Protein AF-A0A3D9CR34-F1 (afdb_monomer)

Radius of gyration: 16.44 Å; Cα contacts (8 Å, |Δi|>4): 153; chains: 1; bounding box: 30×44×50 Å

Sequence (119 aa):
MKIIYVFFFLFSNLNFAQLDTLNYLKQHFELKKQKYVGKPFKKILNHIKIYPQSFYSNYTDCYSDTQFWFTPKTLGSKTKMIITWENAYGLERNIDEAKGLFDKVTKEQYEDNIIKDNP

Organism: NCBI:txid358687

pLDDT: mean 77.32, std 15.0, range [43.66, 94.75]

Nearest PDB structures (foldseek):
  6giq-assembly1_b  TM=2.653E-01  e=3.459E+00  Saccharomyces cerevisiae
  8t8q-assembly2_B  TM=3.731E-01  e=8.786E+00  Homo sapiens
  6wu8-assembly1_A  TM=2.996E-01  e=6.052E+00  Homo sapiens

Secondary structure (DSSP, 8-state):
---HHHHHHHHHHHHHHHHHHHHHHHHHTGGGGGGTTTSBTHHHHTT-SS--SEEEEEE-SS-EEEEEE-S-GGGT---EEEEEES--TT-----SS--EE--HHHHHHHTTPBBPPP-

Solvent-accessible surface area (backbone atoms only — not comparable to full-atom values): 7106 Å² total; per-residue (Å²): 142,90,67,74,68,62,58,62,56,56,57,52,55,52,56,51,52,52,51,52,50,47,53,49,46,41,71,68,42,63,80,40,43,82,81,44,46,80,32,38,37,41,65,52,64,76,69,52,91,72,68,47,52,27,33,48,51,5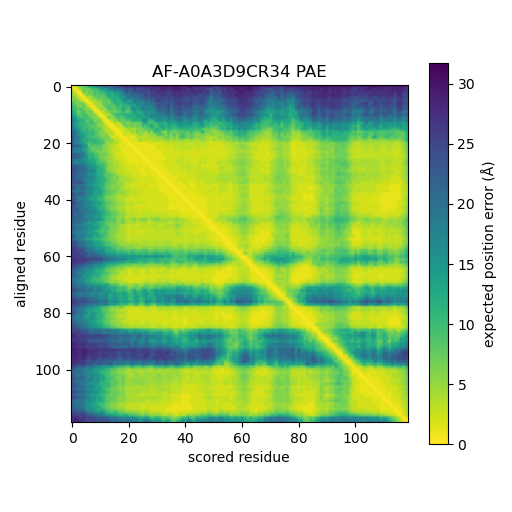2,79,54,101,88,52,30,36,35,39,36,26,62,48,59,79,92,68,74,59,80,57,61,50,76,46,40,39,70,54,66,78,88,62,79,83,62,81,83,83,70,73,41,69,49,44,73,70,52,46,65,72,46,28,75,33,30,28,36,78,80,131

Foldseek 3Di:
DPDVVVVVVVVVVQVVVLVVLQVCCCVQDVVCVVVQAQAACLVVVVRDPQAFFFKDWDDDPVWIKMWGHRDDPVVVDDDTDIFIFPDPPPDDHPPDDDGGTCDPVVCVSRRGTGTHDDD

Structure (mmCIF, N/CA/C/O backbone):
data_AF-A0A3D9CR34-F1
#
_entry.id   AF-A0A3D9CR34-F1
#
loop_
_atom_site.group_PDB
_atom_site.id
_atom_site.type_symbol
_atom_site.label_atom_id
_atom_site.label_alt_id
_atom_site.label_comp_id
_atom_site.label_asym_id
_atom_site.label_entity_id
_atom_site.label_seq_id
_atom_site.pdbx_PDB_ins_code
_atom_site.Cartn_x
_atom_site.Cartn_y
_atom_site.Cartn_z
_atom_site.occupancy
_atom_site.B_iso_or_equiv
_atom_site.auth_seq_id
_atom_site.auth_comp_id
_atom_site.auth_asym_id
_atom_site.auth_atom_id
_atom_site.pdbx_PDB_model_num
ATOM 1 N N . MET A 1 1 ? -1.173 26.669 38.453 1.00 43.66 1 MET A N 1
ATOM 2 C CA . MET A 1 1 ? -0.545 25.801 37.433 1.00 43.66 1 MET A CA 1
ATOM 3 C C . MET A 1 1 ? -1.407 24.562 37.224 1.00 43.66 1 MET A C 1
ATOM 5 O O . MET A 1 1 ? -1.557 23.779 38.149 1.00 43.66 1 MET A O 1
ATOM 9 N N . LYS A 1 2 ? -2.030 24.413 36.051 1.00 49.75 2 LYS A N 1
ATOM 10 C CA . LYS A 1 2 ? -2.860 23.254 35.670 1.00 49.75 2 LYS A CA 1
ATOM 11 C C . LYS A 1 2 ? -2.617 22.962 34.184 1.00 49.75 2 LYS A C 1
ATOM 13 O O . LYS A 1 2 ? -3.432 23.309 33.346 1.00 49.75 2 LYS A O 1
ATOM 18 N N . ILE A 1 3 ? -1.444 22.421 33.854 1.00 56.50 3 ILE A N 1
ATOM 19 C CA . ILE A 1 3 ? -1.063 22.072 32.465 1.00 56.50 3 ILE A CA 1
ATOM 20 C C . ILE A 1 3 ? -0.688 20.581 32.324 1.00 56.50 3 ILE A C 1
ATOM 22 O O . ILE A 1 3 ? -0.603 20.057 31.221 1.00 56.50 3 ILE A O 1
ATOM 26 N N . ILE A 1 4 ? -0.574 19.840 33.430 1.00 59.00 4 ILE A N 1
ATOM 27 C CA . ILE A 1 4 ? -0.043 18.465 33.424 1.00 59.00 4 ILE A CA 1
ATOM 28 C C . ILE A 1 4 ? -1.033 17.433 32.832 1.00 59.00 4 ILE A C 1
ATOM 30 O O . ILE A 1 4 ? -0.606 16.436 32.258 1.00 59.00 4 ILE A O 1
ATOM 34 N N . TYR A 1 5 ? -2.347 17.683 32.871 1.00 55.41 5 TYR A N 1
ATOM 35 C CA . TYR A 1 5 ? -3.350 16.706 32.411 1.00 55.41 5 TYR A CA 1
ATOM 36 C C . TYR A 1 5 ? -3.557 16.655 30.887 1.00 55.41 5 TYR A C 1
ATOM 38 O O . TYR A 1 5 ? -4.000 15.630 30.373 1.00 55.41 5 TYR A O 1
ATOM 46 N N . VAL A 1 6 ? -3.215 17.717 30.147 1.00 55.00 6 VAL A N 1
ATOM 47 C CA . VAL A 1 6 ? -3.432 17.762 28.685 1.00 55.00 6 VAL A CA 1
ATOM 48 C C . VAL A 1 6 ? -2.444 16.849 27.954 1.00 55.00 6 VAL A C 1
ATOM 50 O O . VAL A 1 6 ? -2.813 16.182 26.991 1.00 55.00 6 VAL A O 1
ATOM 53 N N . PHE A 1 7 ? -1.210 16.736 28.454 1.00 52.94 7 PHE A N 1
ATOM 54 C CA . PHE A 1 7 ? -0.194 15.872 27.849 1.00 52.94 7 PHE A CA 1
ATOM 55 C C . PHE A 1 7 ? -0.543 14.382 27.963 1.00 52.94 7 PHE A C 1
ATOM 57 O O . PHE A 1 7 ? -0.420 13.654 26.982 1.00 52.94 7 PHE A O 1
ATOM 64 N N . PHE A 1 8 ? -1.044 13.928 29.117 1.00 54.28 8 PHE A N 1
ATOM 65 C CA . PHE A 1 8 ? -1.396 12.515 29.320 1.00 54.28 8 PHE A CA 1
ATOM 66 C C . PHE A 1 8 ? -2.553 12.055 28.417 1.00 54.28 8 PHE A C 1
ATOM 68 O O . PHE A 1 8 ? -2.559 10.916 27.951 1.00 54.28 8 PHE A O 1
ATOM 75 N N . PHE A 1 9 ? -3.500 12.950 28.113 1.00 54.25 9 PHE A N 1
ATOM 76 C CA . PHE A 1 9 ? -4.626 12.654 27.222 1.00 54.25 9 PHE A CA 1
ATOM 77 C C . PHE A 1 9 ? -4.199 12.558 25.747 1.00 54.25 9 PHE A C 1
ATOM 79 O O . PHE A 1 9 ? -4.757 11.776 24.985 1.00 54.25 9 PHE A O 1
ATOM 86 N N . LEU A 1 10 ? -3.184 13.312 25.320 1.00 52.16 10 LEU A N 1
ATOM 87 C CA . LEU A 1 10 ? -2.704 13.273 23.932 1.00 52.16 10 LEU A CA 1
ATOM 88 C C . LEU A 1 10 ? -1.940 11.977 23.613 1.00 52.16 10 LEU A C 1
ATOM 90 O O . LEU A 1 10 ? -2.067 11.444 22.511 1.00 52.16 10 LEU A O 1
ATOM 94 N N . PHE A 1 11 ? -1.205 11.424 24.583 1.00 55.19 11 PHE A N 1
ATOM 95 C CA . PHE A 1 11 ? -0.471 10.168 24.392 1.00 55.19 11 PHE A CA 1
ATOM 96 C C . PHE A 1 11 ? -1.372 8.925 24.356 1.00 55.19 11 PHE A C 1
ATOM 98 O O . PHE A 1 11 ? -1.059 7.971 23.641 1.00 55.19 11 PHE A O 1
ATOM 105 N N . SER A 1 12 ? -2.495 8.911 25.083 1.00 59.44 12 SER A N 1
ATOM 106 C CA . SER A 1 12 ? -3.431 7.779 25.045 1.00 59.44 12 SER A CA 1
ATOM 107 C C . SER A 1 12 ? -4.116 7.664 23.680 1.00 59.44 12 SER A C 1
ATOM 109 O O . SER A 1 12 ? -4.092 6.587 23.085 1.00 59.44 12 SER A O 1
ATOM 111 N N . ASN A 1 13 ? -4.623 8.775 23.131 1.00 60.22 13 ASN A N 1
ATOM 112 C CA . ASN A 1 13 ? -5.258 8.829 21.804 1.00 60.22 13 ASN A CA 1
ATOM 113 C C . ASN A 1 13 ? -4.356 8.283 20.688 1.00 60.22 13 ASN A C 1
ATOM 115 O O . ASN A 1 13 ? -4.823 7.635 19.753 1.00 60.22 13 ASN A O 1
ATOM 119 N N . LEU A 1 14 ? -3.050 8.508 20.806 1.00 62.38 14 LEU A N 1
ATOM 120 C CA . LEU A 1 14 ? -2.084 8.067 19.813 1.00 62.38 14 LEU A CA 1
ATOM 121 C C . LEU A 1 14 ? -1.926 6.537 19.768 1.00 62.38 14 LEU A C 1
ATOM 123 O O . LEU A 1 14 ? -1.811 5.958 18.689 1.00 62.38 14 LEU A O 1
ATOM 127 N N . ASN A 1 15 ? -1.927 5.878 20.930 1.00 64.19 15 ASN A N 1
ATOM 128 C CA . ASN A 1 15 ? -1.840 4.418 21.014 1.00 64.19 15 ASN A CA 1
ATOM 129 C C . ASN A 1 15 ? -3.117 3.751 20.484 1.00 64.19 15 ASN A C 1
ATOM 131 O O . ASN A 1 15 ? -3.032 2.758 19.760 1.00 64.19 15 ASN A O 1
ATOM 135 N N . PHE A 1 16 ? -4.286 4.332 20.773 1.00 67.88 16 PHE A N 1
ATOM 136 C CA . PHE A 1 16 ? -5.558 3.871 20.213 1.00 67.88 16 PHE A CA 1
ATOM 137 C C . PHE A 1 16 ? -5.592 4.006 18.685 1.00 67.88 16 PHE A C 1
ATOM 139 O O . PHE A 1 16 ? -5.879 3.028 18.004 1.00 67.88 16 PHE A O 1
ATOM 146 N N . ALA A 1 17 ? -5.158 5.141 18.125 1.00 69.75 17 ALA A N 1
ATOM 147 C CA . ALA A 1 17 ? -5.100 5.330 16.672 1.00 69.75 17 ALA A CA 1
ATOM 148 C C . ALA A 1 17 ? -4.183 4.312 15.957 1.00 69.75 17 ALA A C 1
ATOM 150 O O . ALA A 1 17 ? -4.482 3.869 14.845 1.00 69.75 17 ALA A O 1
ATOM 151 N N . GLN A 1 18 ? -3.073 3.904 16.585 1.00 74.75 18 GLN A N 1
ATOM 152 C CA . GLN A 1 18 ? -2.197 2.858 16.038 1.00 74.75 18 GLN A CA 1
ATOM 153 C C . GLN A 1 18 ? -2.862 1.477 16.045 1.00 74.75 18 GLN A C 1
ATOM 155 O O . GLN A 1 18 ? -2.728 0.732 15.070 1.00 74.75 18 GLN A O 1
ATOM 160 N N . LEU A 1 19 ? -3.584 1.147 17.121 1.00 77.62 19 LEU A N 1
ATOM 161 C CA . LEU A 1 19 ? -4.349 -0.094 17.235 1.00 77.62 19 LEU A CA 1
ATOM 162 C C . LEU A 1 19 ? -5.491 -0.139 16.211 1.00 77.62 19 LEU A C 1
ATOM 164 O O . LEU A 1 19 ? -5.668 -1.152 15.536 1.00 77.62 19 LEU A O 1
ATOM 168 N N . ASP A 1 20 ? -6.204 0.971 16.035 1.00 84.94 20 ASP A N 1
ATOM 169 C CA . ASP A 1 20 ? -7.277 1.104 15.048 1.00 84.94 20 ASP A CA 1
ATOM 170 C C . ASP A 1 20 ? -6.747 0.949 13.621 1.00 84.94 20 ASP A C 1
ATOM 172 O O . ASP A 1 20 ? -7.314 0.210 12.816 1.00 84.94 20 ASP A O 1
ATOM 176 N N . THR A 1 21 ? -5.601 1.569 13.325 1.00 87.12 21 THR A N 1
ATOM 177 C CA . THR A 1 21 ? -4.899 1.415 12.042 1.00 87.12 21 THR A CA 1
ATOM 178 C C . THR A 1 21 ? -4.535 -0.051 11.800 1.00 87.12 21 THR A C 1
ATOM 180 O O . THR A 1 21 ? -4.813 -0.588 10.730 1.00 87.12 21 THR A O 1
ATOM 183 N N . LEU A 1 22 ? -3.950 -0.735 12.789 1.00 88.69 22 LEU A N 1
ATO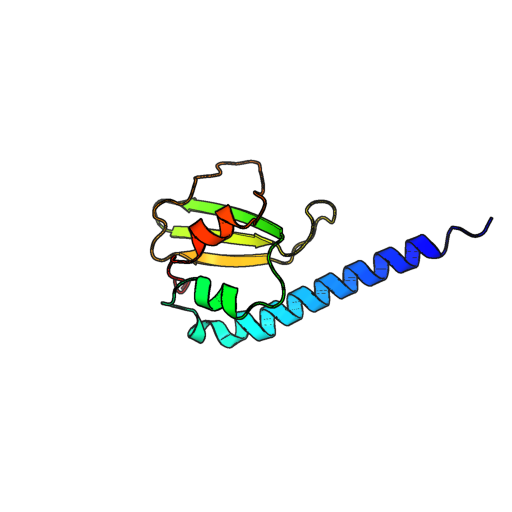M 184 C CA . LEU A 1 22 ? -3.574 -2.145 12.663 1.00 88.69 22 LEU A CA 1
ATOM 185 C C . LEU A 1 22 ? -4.797 -3.042 12.428 1.00 88.69 22 LEU A C 1
ATOM 187 O O . LEU A 1 22 ? -4.783 -3.887 11.532 1.00 88.69 22 LEU A O 1
ATOM 191 N N . ASN A 1 23 ? -5.861 -2.845 13.205 1.00 90.19 23 ASN A N 1
ATOM 192 C CA . ASN A 1 23 ? -7.102 -3.602 13.073 1.00 90.19 23 ASN A CA 1
ATOM 193 C C . ASN A 1 23 ? -7.752 -3.379 11.704 1.00 90.19 23 ASN A C 1
ATOM 195 O O . ASN A 1 23 ? -8.170 -4.344 11.058 1.00 90.19 23 ASN A O 1
ATOM 199 N N . TYR A 1 24 ? -7.761 -2.134 11.224 1.00 91.19 24 TYR A N 1
ATOM 200 C CA . TYR A 1 24 ? -8.216 -1.807 9.879 1.00 91.19 24 TYR A CA 1
ATOM 201 C C . TYR A 1 24 ? -7.413 -2.572 8.822 1.00 91.19 24 TYR A C 1
ATOM 203 O O . TYR A 1 24 ? -8.003 -3.228 7.958 1.00 91.19 24 TYR A O 1
ATOM 211 N N . LEU A 1 25 ? -6.075 -2.546 8.904 1.00 90.19 25 LEU A N 1
ATOM 212 C CA . LEU A 1 25 ? -5.229 -3.235 7.929 1.00 90.19 25 LEU A CA 1
ATOM 213 C C . LEU A 1 25 ? -5.493 -4.749 7.907 1.00 90.19 25 LEU A C 1
ATOM 215 O O . LEU A 1 25 ? -5.620 -5.337 6.830 1.00 90.19 25 LEU A O 1
ATOM 219 N N . LYS A 1 26 ? -5.657 -5.371 9.080 1.00 91.19 26 LYS A N 1
ATOM 220 C CA . LYS A 1 26 ? -5.976 -6.801 9.200 1.00 91.19 26 LYS A CA 1
ATOM 221 C C . LYS A 1 26 ? -7.304 -7.163 8.537 1.00 91.19 26 LYS A C 1
ATOM 223 O O . LYS A 1 26 ? -7.375 -8.089 7.731 1.00 91.19 26 LYS A O 1
ATOM 228 N N . GLN A 1 27 ? -8.362 -6.418 8.852 1.00 91.81 27 GLN A N 1
ATOM 229 C CA . GLN A 1 27 ? -9.721 -6.716 8.386 1.00 91.81 27 GLN A CA 1
ATOM 230 C C . GLN A 1 27 ? -9.931 -6.432 6.893 1.00 91.81 27 GLN A C 1
ATOM 232 O O . GLN A 1 27 ? -10.748 -7.086 6.232 1.00 91.81 27 GLN A O 1
ATOM 237 N N . HIS A 1 28 ? -9.216 -5.445 6.350 1.00 89.44 28 HIS A N 1
ATOM 238 C CA . HIS A 1 28 ? -9.425 -4.977 4.982 1.00 89.44 28 HIS A CA 1
ATOM 239 C C . HIS A 1 28 ? -8.376 -5.471 3.980 1.00 89.44 28 HIS A C 1
ATOM 241 O O . HIS A 1 28 ? -8.734 -5.630 2.808 1.00 89.44 28 HIS A O 1
ATOM 247 N N . PHE A 1 29 ? -7.150 -5.782 4.416 1.00 88.94 29 PHE A N 1
ATOM 248 C CA . PHE A 1 29 ? -6.079 -6.277 3.541 1.00 88.94 29 PHE A CA 1
ATOM 249 C C . PHE A 1 29 ? -5.678 -7.708 3.862 1.00 88.94 29 PHE A C 1
ATOM 251 O O . PHE A 1 29 ? -5.841 -8.564 2.998 1.00 88.94 29 PHE A O 1
ATOM 258 N N . GLU A 1 30 ? -5.223 -7.990 5.084 1.00 89.19 30 GLU A N 1
ATOM 259 C CA . GLU A 1 30 ? -4.626 -9.290 5.432 1.00 89.19 30 GLU A CA 1
ATOM 260 C C . GLU A 1 30 ? -5.618 -10.449 5.252 1.00 89.19 30 GLU A C 1
ATOM 262 O O . GLU A 1 30 ? -5.385 -11.349 4.446 1.00 89.19 30 GLU A O 1
ATOM 267 N N . LEU A 1 31 ? -6.796 -10.371 5.882 1.00 92.12 31 LEU A N 1
ATOM 268 C CA . LEU A 1 31 ? -7.843 -11.399 5.755 1.00 92.12 31 LEU A CA 1
ATOM 269 C C . LEU A 1 31 ? -8.447 -11.488 4.344 1.00 92.12 31 LEU A C 1
ATOM 271 O O . LEU A 1 31 ? -9.171 -12.429 4.027 1.00 92.12 31 LEU A O 1
ATOM 275 N N . LYS A 1 32 ? -8.184 -10.498 3.486 1.00 91.50 32 LYS A N 1
ATOM 276 C CA . LYS A 1 32 ? -8.715 -10.402 2.120 1.00 91.50 32 LYS A CA 1
ATOM 277 C C . LYS A 1 32 ? -7.610 -10.483 1.065 1.00 91.50 32 LYS A C 1
ATOM 279 O O . LYS A 1 32 ? -7.879 -10.152 -0.088 1.00 91.50 32 LYS A O 1
ATOM 284 N N . LYS A 1 33 ? -6.405 -10.948 1.426 1.00 90.44 33 LYS A N 1
ATOM 285 C CA . LYS A 1 33 ? -5.201 -10.981 0.573 1.00 90.44 33 LYS A CA 1
ATOM 286 C C . LYS A 1 33 ? -5.476 -11.536 -0.828 1.00 90.44 33 LYS A C 1
ATOM 288 O O . LYS A 1 33 ? -5.114 -10.909 -1.821 1.00 90.44 33 LYS A O 1
ATOM 293 N N . GLN A 1 34 ? -6.224 -12.637 -0.921 1.00 92.44 34 GLN A N 1
ATOM 294 C CA . GLN A 1 34 ? -6.582 -13.281 -2.193 1.00 92.44 34 GLN A CA 1
ATOM 295 C C . GLN A 1 34 ? -7.350 -12.372 -3.171 1.00 92.44 34 GLN A C 1
ATOM 297 O O . GLN A 1 34 ? -7.318 -12.594 -4.376 1.00 92.44 34 GLN A O 1
ATOM 302 N N . LYS A 1 35 ? -8.027 -11.316 -2.695 1.00 93.31 35 LYS A N 1
ATOM 303 C CA . LYS A 1 35 ? -8.715 -10.350 -3.571 1.00 93.31 35 LYS A CA 1
ATOM 304 C C . LYS A 1 35 ? -7.750 -9.415 -4.304 1.00 93.31 35 LYS A C 1
ATOM 306 O O . LYS A 1 35 ? -8.172 -8.774 -5.277 1.00 93.31 35 LYS A O 1
ATOM 311 N N . TYR A 1 36 ? -6.519 -9.297 -3.815 1.00 93.56 36 TYR A N 1
ATOM 312 C CA . TYR A 1 36 ? -5.531 -8.317 -4.263 1.00 93.56 36 TYR A CA 1
ATOM 313 C C . TYR A 1 36 ? -4.330 -8.955 -4.965 1.00 93.56 36 TYR A C 1
ATOM 315 O O . TYR A 1 36 ? -3.774 -8.327 -5.856 1.00 93.56 36 TYR A O 1
ATOM 323 N N . VAL A 1 37 ? -3.968 -10.193 -4.619 1.00 94.25 37 VAL A N 1
ATOM 324 C CA . VAL A 1 37 ? -2.923 -10.959 -5.321 1.00 94.25 37 VAL A CA 1
ATOM 325 C C . VAL A 1 37 ? -3.235 -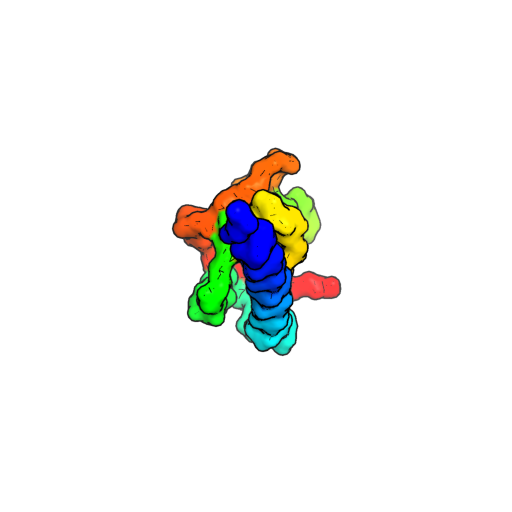11.064 -6.821 1.00 94.25 37 VAL A C 1
ATOM 327 O O . VAL A 1 37 ? -4.387 -11.267 -7.215 1.00 94.25 37 VAL A O 1
ATOM 330 N N . GLY A 1 38 ? -2.212 -10.880 -7.659 1.00 93.62 38 GLY A N 1
ATOM 331 C CA . GLY A 1 38 ? -2.320 -10.874 -9.120 1.00 93.62 38 GLY A CA 1
ATOM 332 C C . GLY A 1 38 ? -3.114 -9.687 -9.677 1.00 93.62 38 GLY A C 1
ATOM 333 O O . GLY A 1 38 ? -3.591 -9.731 -10.813 1.00 93.62 38 GLY A O 1
ATOM 334 N N . LYS A 1 39 ? -3.342 -8.638 -8.873 1.00 94.75 39 LYS A N 1
ATOM 335 C CA . LYS A 1 39 ? -4.016 -7.402 -9.291 1.00 94.75 39 LYS A CA 1
ATOM 336 C C . LYS A 1 39 ? -3.102 -6.191 -9.090 1.00 94.75 39 LYS A C 1
ATOM 338 O O . LYS A 1 39 ? -2.221 -6.240 -8.230 1.00 94.75 39 LYS A O 1
ATOM 343 N N . PRO A 1 40 ? -3.335 -5.098 -9.841 1.00 94.12 40 PRO A N 1
ATOM 344 C CA . PRO A 1 40 ? -2.566 -3.876 -9.659 1.00 94.12 40 PRO A CA 1
ATOM 345 C C . PRO A 1 40 ? -2.826 -3.234 -8.293 1.00 94.12 40 PRO A C 1
ATOM 347 O O . PRO A 1 40 ? -3.953 -3.292 -7.776 1.00 94.12 40 PRO A O 1
ATOM 350 N N . PHE A 1 41 ? -1.816 -2.569 -7.734 1.00 92.62 41 PHE A N 1
ATOM 351 C CA . PHE A 1 41 ? -1.884 -1.915 -6.426 1.00 92.62 41 PHE A CA 1
ATOM 352 C C . PHE A 1 41 ? -3.006 -0.881 -6.317 1.00 92.62 41 PHE A C 1
ATOM 354 O O . PHE A 1 41 ? -3.591 -0.721 -5.244 1.00 92.62 41 PHE A O 1
ATOM 361 N N . LYS A 1 42 ? -3.407 -0.246 -7.425 1.00 93.50 42 LYS A N 1
ATOM 362 C CA . LYS A 1 42 ? -4.559 0.665 -7.466 1.00 93.50 42 LYS A CA 1
ATOM 363 C C . LYS A 1 42 ? -5.839 0.032 -6.940 1.00 93.50 42 LYS A C 1
ATOM 365 O O . LYS A 1 42 ? -6.687 0.723 -6.384 1.00 93.50 42 LYS A O 1
ATOM 370 N N . LYS A 1 43 ? -5.974 -1.297 -7.033 1.00 94.44 43 LYS A N 1
ATOM 371 C CA . LYS A 1 43 ? -7.093 -2.020 -6.424 1.00 94.44 43 LYS A CA 1
ATOM 372 C C . LYS A 1 43 ? -7.074 -1.925 -4.900 1.00 94.44 43 LYS A C 1
ATOM 374 O O . LYS A 1 43 ? -8.140 -1.841 -4.304 1.00 94.44 43 LYS A O 1
ATOM 379 N N . ILE A 1 44 ? -5.904 -1.939 -4.263 1.00 92.56 44 ILE A N 1
ATOM 380 C CA . ILE A 1 44 ? -5.780 -1.627 -2.836 1.00 92.56 44 ILE A CA 1
ATOM 381 C C . ILE A 1 44 ? -6.044 -0.135 -2.627 1.00 92.56 44 ILE A C 1
ATOM 383 O O . ILE A 1 44 ? -6.942 0.198 -1.860 1.00 92.56 44 ILE A O 1
ATOM 387 N N . LEU A 1 45 ? -5.349 0.749 -3.354 1.00 89.88 45 LEU A N 1
ATOM 388 C CA . LEU A 1 45 ? -5.445 2.208 -3.180 1.00 89.88 45 LEU A CA 1
ATOM 389 C C . LEU A 1 45 ? -6.877 2.758 -3.302 1.00 89.88 45 LEU A C 1
ATOM 391 O O . LEU A 1 45 ? -7.228 3.692 -2.592 1.00 89.88 45 LEU A O 1
ATOM 395 N N . ASN A 1 46 ? -7.722 2.165 -4.145 1.00 89.81 46 ASN A N 1
ATOM 396 C CA . ASN A 1 46 ? -9.125 2.565 -4.292 1.00 89.81 46 ASN A CA 1
ATOM 397 C C . ASN A 1 46 ? -10.035 2.049 -3.161 1.00 89.81 46 ASN A C 1
ATOM 399 O O . ASN A 1 46 ? -11.143 2.550 -2.991 1.00 89.81 46 ASN A O 1
ATOM 403 N N . HIS A 1 47 ? -9.600 1.047 -2.392 1.00 88.75 47 HIS A N 1
ATOM 404 C CA . HIS A 1 47 ? -10.356 0.480 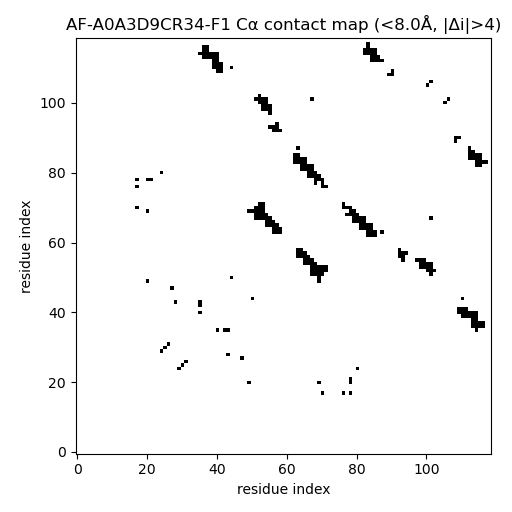-1.269 1.00 88.75 47 HIS A CA 1
ATOM 405 C C . HIS A 1 47 ? -9.886 0.982 0.103 1.00 88.75 47 HIS A C 1
ATOM 407 O O . HIS A 1 47 ? -10.574 0.753 1.103 1.00 88.75 47 HIS A O 1
ATOM 413 N N . ILE A 1 48 ? -8.714 1.618 0.192 1.00 84.25 48 ILE A N 1
ATOM 414 C CA . ILE A 1 48 ? -8.165 2.075 1.471 1.00 84.25 48 ILE A CA 1
ATOM 415 C C . ILE A 1 48 ? -8.818 3.395 1.898 1.00 84.25 48 ILE A C 1
ATOM 417 O O . ILE A 1 48 ? -8.953 4.322 1.107 1.00 84.25 48 ILE A O 1
ATOM 421 N N . LYS A 1 49 ? -9.217 3.492 3.171 1.00 87.25 49 LYS A N 1
ATOM 422 C CA . LYS A 1 49 ? -9.663 4.749 3.799 1.00 87.25 49 LYS A CA 1
ATOM 423 C C . LYS A 1 49 ? -8.522 5.497 4.483 1.00 87.25 49 LYS A C 1
ATOM 425 O O . LYS A 1 49 ? -8.595 6.707 4.657 1.00 87.25 49 LYS A O 1
ATOM 430 N N . ILE A 1 50 ? -7.491 4.761 4.885 1.00 87.19 50 ILE A N 1
ATOM 431 C CA . ILE A 1 50 ? -6.261 5.290 5.465 1.00 87.19 50 ILE A CA 1
ATOM 432 C C . ILE A 1 50 ? -5.160 5.181 4.418 1.00 87.19 50 ILE A C 1
ATOM 434 O O . ILE A 1 50 ? -5.036 4.140 3.777 1.00 87.19 50 ILE A O 1
ATOM 438 N N . TYR A 1 51 ? -4.385 6.244 4.235 1.00 87.31 51 TYR A N 1
ATOM 439 C CA . TYR A 1 51 ? -3.262 6.268 3.300 1.00 87.31 51 TYR A CA 1
ATOM 440 C C . TYR A 1 51 ? -1.945 6.107 4.061 1.00 87.31 51 TYR A C 1
ATOM 442 O O . TYR A 1 51 ? -1.829 6.612 5.184 1.00 87.31 51 TYR A O 1
ATOM 450 N N . PRO A 1 52 ? -0.951 5.413 3.482 1.00 88.31 52 PRO A N 1
ATOM 451 C CA . PRO A 1 52 ? 0.371 5.403 4.069 1.00 88.31 52 PRO A CA 1
ATOM 452 C C . PRO A 1 52 ? 0.975 6.806 4.011 1.00 88.31 52 PRO A C 1
ATOM 454 O O . PRO A 1 52 ? 0.670 7.598 3.126 1.00 88.31 52 PRO A O 1
ATOM 457 N N . GLN A 1 53 ? 1.817 7.111 4.989 1.00 85.69 53 GLN A N 1
ATOM 458 C CA . GLN A 1 53 ? 2.500 8.396 5.112 1.00 85.69 53 GLN A CA 1
ATOM 459 C C . GLN A 1 53 ? 3.913 8.339 4.545 1.00 85.69 53 GLN A C 1
ATOM 461 O O . GLN A 1 53 ? 4.433 9.333 4.045 1.00 85.69 53 GLN A O 1
ATOM 466 N N . SER A 1 54 ? 4.554 7.176 4.651 1.00 84.44 54 SER A N 1
ATOM 467 C CA . SER A 1 54 ? 5.901 6.968 4.140 1.00 84.44 54 SER A CA 1
ATOM 468 C C . SER A 1 54 ? 6.082 5.557 3.620 1.00 84.44 54 SER A C 1
ATOM 470 O O . SER A 1 54 ? 5.315 4.655 3.970 1.00 84.44 54 SER A O 1
ATOM 472 N N . PHE A 1 55 ? 7.107 5.370 2.802 1.00 85.19 55 PHE A N 1
ATOM 473 C CA . PHE A 1 55 ? 7.442 4.075 2.240 1.00 85.19 55 PHE A CA 1
ATOM 474 C C . PHE A 1 55 ? 8.948 3.815 2.262 1.00 85.19 55 PHE A C 1
ATOM 476 O O . PHE A 1 55 ? 9.763 4.730 2.403 1.00 85.19 55 PHE A O 1
ATOM 483 N N . TYR A 1 56 ? 9.305 2.544 2.144 1.00 82.56 56 TYR A N 1
ATOM 484 C CA . TYR A 1 56 ? 10.660 2.087 1.867 1.00 82.56 56 TYR A CA 1
ATOM 485 C C . TYR A 1 56 ? 10.570 0.845 1.012 1.00 82.56 56 TYR A C 1
ATOM 487 O O . TYR A 1 56 ? 9.807 -0.065 1.340 1.00 82.56 56 TYR A O 1
ATOM 495 N N . SER A 1 57 ? 11.353 0.813 -0.052 1.00 81.81 57 SER A N 1
ATOM 496 C CA . SER A 1 57 ? 11.345 -0.304 -0.977 1.00 81.81 57 SER A CA 1
ATOM 497 C C . SER A 1 57 ? 12.679 -1.007 -0.944 1.00 81.81 57 SER A C 1
ATOM 499 O O . SER A 1 57 ? 13.720 -0.373 -1.104 1.00 81.81 57 SER A O 1
ATOM 501 N N . ASN A 1 58 ? 12.626 -2.314 -0.730 1.00 78.56 58 ASN A N 1
ATOM 502 C CA . ASN A 1 58 ? 13.782 -3.176 -0.805 1.00 78.56 58 ASN A CA 1
ATOM 503 C C . ASN A 1 58 ? 13.809 -3.850 -2.178 1.00 78.56 58 ASN A C 1
ATOM 505 O O . ASN A 1 58 ? 12.808 -4.415 -2.629 1.00 78.56 58 ASN A O 1
ATOM 509 N N . TYR A 1 59 ? 14.965 -3.799 -2.832 1.00 74.50 59 TYR A N 1
ATOM 510 C CA . TYR A 1 59 ? 15.197 -4.449 -4.115 1.00 74.50 59 TYR A CA 1
ATOM 511 C C . TYR A 1 59 ? 16.318 -5.454 -3.959 1.00 74.50 59 TYR A C 1
ATOM 513 O O . TYR A 1 59 ? 17.449 -5.095 -3.642 1.00 74.50 59 TYR A O 1
ATOM 521 N N . THR A 1 60 ? 15.997 -6.708 -4.239 1.00 69.94 60 THR A N 1
ATOM 522 C CA . THR A 1 60 ? 16.979 -7.769 -4.434 1.00 69.94 60 THR A CA 1
ATOM 523 C C . THR A 1 60 ? 16.780 -8.362 -5.823 1.00 69.94 60 THR A C 1
ATOM 525 O O . THR A 1 60 ? 15.717 -8.197 -6.425 1.00 69.94 60 THR A O 1
ATOM 528 N N . ASP A 1 61 ? 17.772 -9.097 -6.321 1.00 64.31 61 ASP A N 1
ATOM 529 C CA . ASP A 1 61 ? 17.677 -9.770 -7.623 1.00 64.31 61 ASP A CA 1
ATOM 530 C C . ASP A 1 61 ? 16.537 -10.809 -7.677 1.00 64.31 61 ASP A C 1
ATOM 532 O O . ASP A 1 61 ? 16.049 -11.152 -8.752 1.00 64.31 61 ASP A O 1
ATOM 536 N N . CYS A 1 62 ? 16.077 -11.292 -6.516 1.00 64.25 62 CYS A N 1
ATOM 537 C CA . CYS A 1 62 ? 15.077 -12.357 -6.399 1.00 64.25 62 CYS A CA 1
ATOM 538 C C . CYS A 1 62 ? 13.658 -11.848 -6.092 1.00 64.25 62 CYS A C 1
ATOM 540 O O . CYS A 1 62 ? 12.674 -12.530 -6.393 1.00 64.25 62 CYS A O 1
ATOM 542 N N . TYR A 1 63 ? 13.530 -10.683 -5.455 1.00 68.88 63 TYR A N 1
ATOM 543 C CA . TYR A 1 63 ? 12.245 -10.078 -5.111 1.00 68.88 63 TYR A CA 1
ATOM 544 C C . TYR A 1 63 ? 12.382 -8.580 -4.832 1.00 68.88 63 TYR A C 1
ATOM 546 O O . TYR A 1 63 ? 13.409 -8.101 -4.347 1.00 68.88 63 TYR A O 1
ATOM 554 N N . SER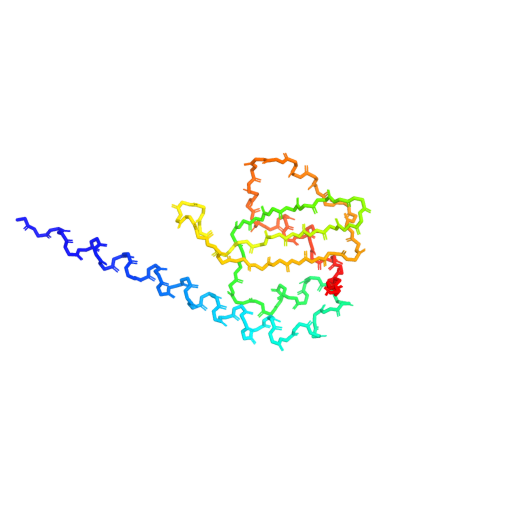 A 1 64 ? 11.295 -7.856 -5.083 1.00 81.19 64 SER A N 1
ATOM 555 C CA . SER A 1 64 ? 11.122 -6.475 -4.652 1.00 81.19 64 SER A CA 1
ATOM 556 C C . SER A 1 64 ? 9.937 -6.394 -3.709 1.00 81.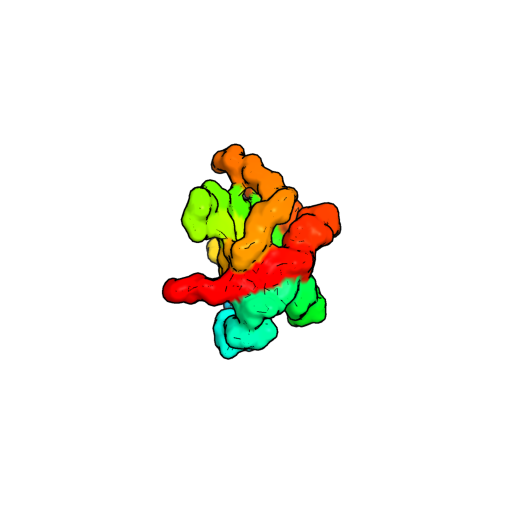19 64 SER A C 1
ATOM 558 O O . SER A 1 64 ? 8.859 -6.907 -4.023 1.00 81.19 64 SER A O 1
ATOM 560 N N . ASP A 1 65 ? 10.141 -5.758 -2.561 1.00 88.06 65 ASP A N 1
ATOM 561 C CA . ASP A 1 65 ? 9.062 -5.411 -1.651 1.00 88.06 65 ASP A CA 1
ATOM 562 C C . ASP A 1 65 ? 9.035 -3.915 -1.353 1.00 88.06 65 ASP A C 1
ATOM 564 O O . ASP A 1 65 ? 10.027 -3.199 -1.488 1.00 88.06 65 ASP A O 1
ATOM 568 N N . THR A 1 66 ? 7.863 -3.440 -0.951 1.00 88.56 66 THR A N 1
ATOM 569 C CA . THR A 1 66 ? 7.685 -2.100 -0.410 1.00 88.56 66 THR A CA 1
ATOM 570 C C . THR A 1 66 ? 6.941 -2.172 0.904 1.00 88.56 66 THR A C 1
ATOM 572 O O . THR A 1 66 ? 5.878 -2.782 1.030 1.00 88.56 66 THR A O 1
ATOM 575 N N . GLN A 1 67 ? 7.508 -1.505 1.897 1.00 88.75 67 GLN A N 1
ATOM 576 C CA . GLN A 1 67 ? 6.938 -1.309 3.214 1.00 88.75 67 GLN A CA 1
ATOM 577 C C . GLN A 1 67 ? 6.251 0.052 3.241 1.00 88.75 67 GLN A C 1
ATOM 579 O O . GLN A 1 67 ? 6.910 1.083 3.175 1.00 88.75 67 GLN A O 1
ATOM 584 N N . PHE A 1 68 ? 4.930 0.056 3.369 1.00 89.12 68 PHE A N 1
ATOM 585 C CA . PHE A 1 68 ? 4.102 1.251 3.483 1.00 89.12 68 PHE A CA 1
ATOM 586 C C . PHE A 1 68 ? 3.737 1.492 4.950 1.00 89.12 68 PHE A C 1
ATOM 588 O O . PHE A 1 68 ? 2.982 0.713 5.536 1.00 89.12 68 PHE A O 1
ATOM 595 N N . TRP A 1 69 ? 4.258 2.557 5.558 1.00 88.12 69 TRP A N 1
ATOM 596 C CA . TRP A 1 69 ? 3.988 2.919 6.953 1.00 88.12 69 TRP A CA 1
ATOM 597 C C . TRP A 1 69 ? 2.833 3.907 7.066 1.00 88.12 69 TRP A C 1
ATOM 599 O O .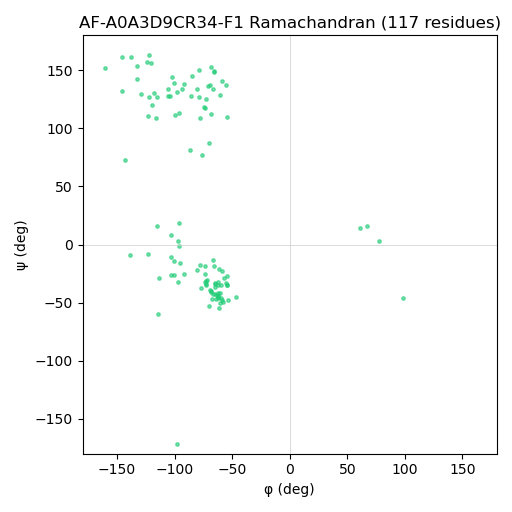 TRP A 1 69 ? 2.811 4.929 6.384 1.00 88.12 69 TRP A O 1
ATOM 609 N N . PHE A 1 70 ? 1.916 3.649 7.996 1.00 87.38 70 PHE A N 1
ATOM 610 C CA . PHE A 1 70 ? 0.701 4.455 8.203 1.00 87.38 70 PHE A CA 1
ATOM 611 C C . PHE A 1 70 ? 0.830 5.487 9.323 1.00 87.38 70 PHE A C 1
ATOM 613 O O . PHE A 1 70 ? -0.123 6.180 9.667 1.00 87.38 70 PHE A O 1
ATOM 620 N N . THR A 1 71 ? 2.013 5.583 9.913 1.00 78.12 71 THR A N 1
ATOM 621 C CA . THR A 1 71 ? 2.232 6.294 11.166 1.00 78.12 71 THR A CA 1
ATOM 622 C C . THR A 1 71 ? 3.452 7.207 11.072 1.00 78.12 71 THR A C 1
ATOM 624 O O . THR A 1 71 ? 4.458 6.788 10.486 1.00 78.12 71 THR A O 1
ATOM 627 N N . PRO A 1 72 ? 3.413 8.409 11.679 1.00 64.75 72 PRO A N 1
ATOM 628 C CA . PRO A 1 72 ? 4.494 9.380 11.555 1.00 64.75 72 PRO A CA 1
ATOM 629 C C . PRO A 1 72 ? 5.840 8.846 12.052 1.00 64.75 72 PRO A C 1
ATOM 631 O O . PRO A 1 72 ? 5.920 8.196 13.098 1.00 64.75 72 PRO A O 1
ATOM 634 N N . LYS A 1 73 ? 6.922 9.184 11.334 1.00 58.34 73 LYS A N 1
ATOM 635 C CA . LYS A 1 73 ? 8.308 8.795 11.670 1.00 58.34 73 LYS A CA 1
ATOM 636 C C . LYS A 1 73 ? 8.700 9.202 13.098 1.00 58.34 73 LYS A C 1
ATOM 638 O O . LYS A 1 73 ? 9.416 8.462 13.765 1.00 58.34 73 LYS A O 1
ATOM 643 N N . THR A 1 74 ? 8.192 10.341 13.570 1.00 57.84 74 THR A N 1
ATOM 644 C CA . THR A 1 74 ? 8.454 10.916 14.901 1.00 57.84 74 THR A CA 1
ATOM 645 C C . THR A 1 74 ? 7.920 10.076 16.058 1.00 57.84 74 THR A C 1
ATOM 647 O O . THR A 1 74 ? 8.359 10.247 17.189 1.00 57.84 74 THR A O 1
ATOM 650 N N . LEU A 1 75 ? 6.989 9.161 15.788 1.00 60.25 75 LEU A N 1
ATOM 651 C CA . LEU A 1 75 ? 6.292 8.382 16.810 1.00 60.25 75 LEU A CA 1
ATOM 652 C C . LEU A 1 75 ? 6.820 6.945 16.919 1.00 60.25 75 LEU A C 1
ATOM 654 O O . LEU A 1 75 ? 6.217 6.120 17.600 1.00 60.25 75 LEU A O 1
ATOM 658 N N . GLY A 1 76 ? 7.924 6.632 16.225 1.00 56.62 76 GLY A N 1
ATOM 659 C CA . GLY A 1 76 ? 8.587 5.322 16.272 1.00 56.62 76 GLY A CA 1
ATOM 660 C C . GLY A 1 76 ? 7.717 4.154 15.793 1.00 56.62 76 GLY A C 1
ATOM 661 O O . GLY A 1 76 ? 8.022 2.995 16.072 1.00 56.62 76 GLY A O 1
ATOM 662 N N . SER A 1 77 ? 6.600 4.446 15.126 1.00 60.41 77 SER A N 1
ATOM 663 C CA . SER A 1 77 ? 5.511 3.488 15.005 1.00 60.41 77 SER A CA 1
ATOM 664 C C . SER A 1 77 ? 5.746 2.401 13.945 1.00 60.41 77 SER A C 1
ATOM 666 O O . SER A 1 77 ? 6.471 2.573 12.960 1.00 60.41 77 SER A O 1
ATOM 668 N N . LYS A 1 78 ? 5.145 1.240 14.242 1.00 69.19 78 LYS A N 1
ATOM 669 C CA . LYS A 1 78 ? 5.427 -0.098 13.706 1.00 69.19 78 LYS A CA 1
ATOM 670 C C . LYS A 1 78 ? 4.407 -0.575 12.670 1.00 69.19 78 LYS A C 1
ATOM 672 O O . LYS A 1 78 ? 4.638 -1.608 12.042 1.00 69.19 78 LYS A O 1
ATOM 677 N N . THR A 1 79 ? 3.282 0.124 12.509 1.00 85.94 79 THR A N 1
ATOM 678 C CA . THR A 1 79 ? 2.189 -0.359 11.657 1.00 85.94 79 THR A CA 1
ATOM 679 C C . THR A 1 79 ? 2.517 -0.111 10.192 1.00 85.94 79 THR A C 1
ATOM 681 O O . THR A 1 79 ? 2.528 1.025 9.709 1.00 85.94 79 THR A O 1
ATOM 684 N N . LYS A 1 80 ? 2.793 -1.206 9.487 1.00 87.62 80 LYS A N 1
ATOM 685 C CA . LYS A 1 80 ? 3.112 -1.211 8.065 1.00 87.62 80 LYS A CA 1
ATOM 686 C C . LYS A 1 80 ? 2.332 -2.279 7.323 1.00 87.62 80 LYS A C 1
ATOM 688 O O . LYS A 1 80 ? 1.993 -3.316 7.884 1.00 87.62 80 LYS A O 1
ATOM 693 N N . MET A 1 81 ? 2.124 -2.021 6.043 1.00 90.75 81 MET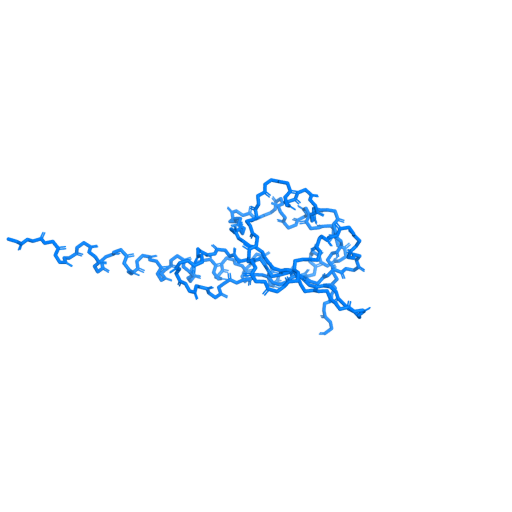 A N 1
ATOM 694 C CA . MET A 1 81 ? 1.735 -3.017 5.057 1.00 90.75 81 MET A CA 1
ATOM 695 C C . MET A 1 81 ? 2.959 -3.310 4.195 1.00 90.75 81 MET A C 1
ATOM 697 O O . MET A 1 81 ? 3.586 -2.379 3.698 1.00 90.75 81 MET A O 1
ATOM 701 N N . ILE A 1 82 ? 3.314 -4.582 4.045 1.00 90.44 82 ILE A N 1
ATOM 702 C CA . ILE A 1 82 ? 4.404 -5.008 3.163 1.00 90.44 82 ILE A CA 1
ATOM 703 C C . ILE A 1 82 ? 3.767 -5.603 1.915 1.00 90.44 82 ILE A C 1
ATOM 705 O O . ILE A 1 82 ? 2.893 -6.463 2.030 1.00 90.44 82 ILE A O 1
ATOM 709 N N . ILE A 1 83 ? 4.176 -5.126 0.745 1.00 91.19 83 ILE A N 1
ATOM 710 C CA . ILE A 1 83 ? 3.714 -5.638 -0.543 1.00 91.19 83 ILE A CA 1
ATOM 711 C C . ILE A 1 83 ? 4.918 -6.097 -1.339 1.00 91.19 83 ILE A C 1
ATOM 713 O O . ILE A 1 83 ? 5.852 -5.329 -1.537 1.00 91.19 83 ILE A O 1
ATOM 717 N N . THR A 1 84 ? 4.866 -7.339 -1.803 1.00 90.81 84 THR A N 1
ATOM 718 C CA . THR A 1 84 ? 5.831 -7.891 -2.748 1.00 90.81 84 THR A CA 1
ATOM 719 C C . THR A 1 84 ? 5.309 -7.683 -4.162 1.00 90.81 84 THR A C 1
ATOM 721 O O . THR A 1 84 ? 4.122 -7.892 -4.428 1.00 90.81 84 THR A O 1
ATOM 724 N N . TRP A 1 85 ? 6.190 -7.291 -5.072 1.00 89.75 85 TRP A N 1
ATOM 725 C CA . TRP A 1 85 ? 5.841 -6.995 -6.457 1.00 89.75 85 TRP A CA 1
ATOM 726 C C . TRP A 1 85 ? 6.200 -8.161 -7.375 1.00 89.75 85 TRP A C 1
ATOM 728 O O . TRP A 1 85 ? 7.249 -8.789 -7.226 1.00 89.75 85 TRP A O 1
ATOM 738 N N . GLU A 1 86 ? 5.320 -8.463 -8.329 1.00 87.56 86 GLU A N 1
ATOM 739 C CA . GLU A 1 86 ? 5.605 -9.419 -9.406 1.00 87.56 86 GLU A CA 1
ATOM 740 C C . GLU A 1 86 ? 6.505 -8.771 -10.460 1.00 87.56 86 GLU A C 1
ATOM 742 O O . GLU A 1 86 ? 7.440 -9.388 -10.964 1.00 87.56 86 GLU A O 1
ATOM 747 N N . ASN A 1 87 ? 6.263 -7.488 -10.720 1.00 75.50 87 ASN A N 1
ATOM 748 C CA . ASN A 1 87 ? 7.019 -6.638 -11.617 1.00 75.50 87 ASN A CA 1
ATOM 749 C C . ASN A 1 87 ? 7.526 -5.404 -10.850 1.00 75.50 87 ASN A C 1
ATOM 751 O O . ASN A 1 87 ? 6.757 -4.533 -10.461 1.00 75.50 87 ASN A O 1
ATOM 755 N N . ALA A 1 88 ? 8.837 -5.322 -10.629 1.00 66.19 88 ALA A N 1
ATOM 756 C CA . ALA A 1 88 ? 9.468 -4.223 -9.889 1.00 66.19 88 ALA A CA 1
ATOM 757 C C . ALA A 1 88 ? 10.023 -3.110 -10.801 1.00 66.19 88 ALA A C 1
ATOM 759 O O . ALA A 1 88 ? 10.924 -2.368 -10.409 1.00 66.19 88 ALA A O 1
ATOM 760 N N . TYR A 1 89 ? 9.562 -3.040 -12.054 1.00 56.38 89 TYR A N 1
ATOM 761 C CA . TYR A 1 89 ? 10.140 -2.150 -13.060 1.00 56.38 89 TYR A CA 1
ATOM 762 C C . TYR A 1 89 ? 9.910 -0.677 -12.705 1.00 56.38 89 TYR A C 1
ATOM 764 O O . TYR A 1 89 ? 8.798 -0.277 -12.382 1.00 56.38 89 TYR A O 1
ATOM 772 N N . GLY A 1 90 ? 10.962 0.139 -12.811 1.00 55.78 90 GLY A N 1
ATOM 773 C CA . GLY A 1 90 ? 10.859 1.600 -12.713 1.00 55.78 90 GLY A CA 1
ATOM 774 C C . GLY A 1 90 ? 10.716 2.160 -11.299 1.00 55.78 90 GLY A C 1
ATOM 775 O O . GLY A 1 90 ? 10.600 3.372 -11.145 1.00 55.78 90 GLY A O 1
ATOM 776 N N . LEU A 1 91 ? 10.760 1.318 -10.268 1.00 63.19 91 LEU A N 1
ATOM 777 C CA . LEU A 1 91 ? 10.759 1.822 -8.910 1.00 63.19 91 LEU A CA 1
ATOM 778 C C . LEU A 1 91 ? 12.159 2.319 -8.518 1.00 63.19 91 LEU A C 1
ATOM 780 O O . LEU A 1 91 ? 13.152 1.600 -8.653 1.00 63.19 91 LEU A O 1
ATOM 784 N N . GLU A 1 92 ? 12.248 3.559 -8.035 1.00 58.22 92 GLU A N 1
ATOM 785 C CA . GLU A 1 92 ? 13.523 4.131 -7.606 1.00 58.22 92 GLU A CA 1
ATOM 786 C C . GLU A 1 92 ? 14.137 3.303 -6.468 1.00 58.22 92 GLU A C 1
ATOM 788 O O . GLU A 1 92 ? 13.501 3.020 -5.443 1.00 58.22 92 GLU A O 1
ATOM 793 N N . ARG A 1 93 ? 15.409 2.926 -6.652 1.00 55.81 93 ARG A N 1
ATOM 794 C CA . ARG A 1 93 ? 16.238 2.304 -5.620 1.00 55.81 93 ARG A CA 1
ATOM 795 C C . ARG A 1 93 ? 16.557 3.354 -4.560 1.00 55.81 93 ARG A C 1
ATOM 797 O O . ARG A 1 93 ? 17.596 4.003 -4.624 1.00 55.81 93 ARG A O 1
ATOM 804 N N . ASN A 1 94 ? 15.688 3.515 -3.570 1.00 52.25 94 ASN A N 1
ATOM 805 C CA . ASN A 1 94 ? 16.052 4.239 -2.356 1.00 52.25 94 ASN A CA 1
ATOM 806 C C . ASN A 1 94 ? 16.939 3.335 -1.496 1.00 52.25 94 ASN A C 1
ATOM 808 O O . ASN A 1 94 ? 16.489 2.709 -0.538 1.00 52.25 94 ASN A O 1
ATOM 812 N N . ILE A 1 95 ? 18.203 3.234 -1.913 1.00 50.16 95 ILE A N 1
ATOM 813 C CA . ILE A 1 95 ? 19.263 2.588 -1.151 1.00 50.16 95 ILE A CA 1
ATOM 814 C C . ILE A 1 95 ? 19.529 3.474 0.075 1.00 50.16 95 ILE A C 1
ATOM 816 O O . ILE A 1 95 ? 19.977 4.614 -0.016 1.00 50.16 95 ILE A O 1
ATOM 820 N N . ASP A 1 96 ? 19.171 2.891 1.211 1.00 47.50 96 ASP A N 1
ATOM 821 C CA . ASP A 1 96 ? 19.743 3.051 2.543 1.00 47.50 96 ASP A CA 1
ATOM 822 C C . ASP A 1 96 ? 19.146 3.974 3.618 1.00 47.50 96 ASP A C 1
ATOM 824 O O . ASP A 1 96 ? 19.007 3.456 4.721 1.00 47.50 96 ASP A O 1
ATOM 828 N N . GLU A 1 97 ? 18.722 5.236 3.455 1.00 45.94 97 GLU A N 1
ATOM 829 C CA . GLU A 1 97 ? 18.496 6.038 4.701 1.00 45.94 97 GLU A CA 1
ATOM 830 C C . GLU A 1 97 ? 17.262 6.952 4.797 1.00 45.94 97 GLU A C 1
ATOM 832 O O . GLU A 1 97 ? 16.904 7.398 5.897 1.00 45.94 97 GLU A O 1
ATOM 837 N N . ALA A 1 98 ? 16.508 7.173 3.719 1.00 52.41 98 ALA A N 1
ATOM 838 C CA . ALA A 1 98 ? 15.326 8.035 3.765 1.00 52.41 98 ALA A CA 1
ATOM 839 C C . ALA A 1 98 ? 14.037 7.256 3.480 1.00 52.41 98 ALA A C 1
ATOM 841 O O . ALA A 1 98 ? 13.751 6.883 2.348 1.00 52.41 98 ALA A O 1
ATOM 842 N N . LYS A 1 99 ? 13.204 7.056 4.514 1.00 63.53 99 LYS A N 1
ATOM 843 C CA . LYS A 1 99 ? 11.775 6.766 4.312 1.00 63.53 99 LYS A CA 1
ATOM 844 C C . LYS A 1 99 ? 11.197 7.890 3.444 1.00 63.53 99 LYS A C 1
ATOM 846 O O . LYS A 1 99 ? 11.114 9.022 3.927 1.00 63.53 99 LYS A O 1
ATOM 851 N N . GLY A 1 100 ? 10.843 7.596 2.196 1.00 73.19 100 GLY A N 1
ATOM 852 C CA . GLY A 1 100 ? 10.221 8.565 1.295 1.00 73.19 100 GLY A CA 1
ATOM 853 C C . GLY A 1 100 ? 8.810 8.907 1.768 1.00 73.19 100 GLY A C 1
ATOM 854 O O . GLY A 1 100 ? 8.169 8.091 2.435 1.00 73.19 100 GLY A O 1
ATOM 855 N N . LEU A 1 101 ? 8.318 10.107 1.452 1.00 81.44 101 LEU A N 1
ATOM 856 C CA . LEU A 1 101 ? 6.907 10.441 1.659 1.00 81.44 101 LEU A CA 1
ATOM 857 C C . LEU A 1 101 ? 6.063 9.668 0.648 1.00 81.44 101 LEU A C 1
ATOM 859 O O . LEU A 1 101 ? 6.415 9.604 -0.522 1.00 81.44 101 LEU A O 1
ATOM 863 N N . PHE A 1 102 ? 4.947 9.090 1.088 1.00 84.44 102 PHE A N 1
ATOM 864 C CA . PHE A 1 102 ? 3.995 8.485 0.159 1.00 84.44 102 PHE A CA 1
ATOM 865 C C . PHE A 1 102 ? 3.025 9.559 -0.341 1.00 84.44 102 PHE A C 1
ATOM 867 O O . PHE A 1 102 ? 1.936 9.748 0.201 1.00 84.44 102 PHE A O 1
ATOM 874 N N . ASP A 1 103 ? 3.474 10.321 -1.333 1.00 83.31 103 ASP A N 1
ATOM 875 C CA . ASP A 1 103 ? 2.729 11.421 -1.938 1.00 83.31 103 ASP A CA 1
ATOM 876 C C . ASP A 1 103 ? 2.026 11.005 -3.243 1.00 83.31 103 ASP A C 1
ATOM 878 O O . ASP A 1 103 ? 1.950 9.826 -3.592 1.00 83.31 103 ASP A O 1
ATOM 882 N N . LYS A 1 104 ? 1.459 11.980 -3.964 1.00 85.81 104 LYS A N 1
ATOM 883 C CA . LYS A 1 104 ? 0.733 11.726 -5.214 1.00 85.81 104 LYS A CA 1
ATOM 884 C C . LYS A 1 104 ? 1.634 11.114 -6.293 1.00 85.81 104 LYS A C 1
ATOM 886 O O . LYS A 1 104 ? 1.216 10.160 -6.938 1.00 85.81 104 LYS A O 1
ATOM 891 N N . VAL A 1 105 ? 2.847 11.640 -6.457 1.00 84.44 105 VAL A N 1
ATOM 892 C CA . VAL A 1 105 ? 3.804 11.167 -7.469 1.00 84.44 105 VAL A CA 1
ATOM 893 C C . VAL A 1 105 ? 4.209 9.732 -7.158 1.00 84.44 105 VAL A C 1
ATOM 895 O O . VAL A 1 105 ? 4.137 8.857 -8.014 1.00 84.44 105 VAL A O 1
ATOM 898 N N . THR A 1 106 ? 4.538 9.467 -5.896 1.00 81.25 106 THR A N 1
ATOM 899 C CA . THR A 1 106 ? 4.863 8.123 -5.423 1.00 81.25 106 THR A CA 1
ATOM 900 C C . THR A 1 106 ? 3.686 7.181 -5.644 1.00 81.25 106 THR A C 1
ATOM 902 O O . THR A 1 106 ? 3.854 6.089 -6.168 1.00 81.25 106 THR A O 1
ATOM 905 N N . LYS A 1 107 ? 2.463 7.589 -5.295 1.00 85.81 107 LYS A N 1
ATOM 906 C CA . LYS A 1 107 ? 1.267 6.771 -5.520 1.00 85.81 107 LYS A CA 1
ATOM 907 C C . LYS A 1 107 ? 1.146 6.338 -6.986 1.00 85.81 107 LYS A C 1
ATOM 909 O O . LYS A 1 107 ? 0.924 5.155 -7.226 1.00 85.81 107 LYS A O 1
ATOM 914 N N . GLU A 1 108 ? 1.315 7.269 -7.923 1.00 87.56 108 GLU A N 1
ATOM 915 C CA . GLU A 1 108 ? 1.256 7.012 -9.369 1.00 87.56 108 GLU A CA 1
ATOM 916 C C . GLU A 1 108 ? 2.356 6.037 -9.827 1.00 87.56 108 GLU A C 1
ATOM 918 O O . GLU A 1 108 ? 2.097 5.177 -10.660 1.00 87.56 108 GLU A O 1
ATOM 923 N N . GLN A 1 109 ? 3.550 6.071 -9.223 1.00 85.50 109 GLN A N 1
ATOM 924 C CA . GLN A 1 109 ? 4.623 5.112 -9.534 1.00 85.50 109 GLN A CA 1
ATOM 925 C C . GLN A 1 109 ? 4.280 3.661 -9.159 1.00 85.50 109 GLN A C 1
ATOM 927 O O . GLN A 1 109 ? 4.727 2.736 -9.831 1.00 85.50 109 GLN A O 1
ATOM 932 N N . TYR A 1 110 ? 3.519 3.440 -8.081 1.00 87.12 110 TYR A N 1
ATOM 933 C CA . TYR A 1 110 ? 3.197 2.087 -7.603 1.00 87.12 110 TYR A CA 1
ATOM 934 C C . TYR A 1 110 ? 1.852 1.558 -8.107 1.00 87.12 110 TYR A C 1
ATOM 936 O O . TYR A 1 110 ? 1.587 0.366 -7.963 1.00 87.12 110 TYR A O 1
ATOM 944 N N . GLU A 1 111 ? 0.963 2.407 -8.629 1.00 90.00 111 GLU A N 1
ATOM 945 C CA . GLU A 1 111 ? -0.454 2.061 -8.795 1.00 90.00 111 GLU A CA 1
ATOM 946 C C . GLU A 1 111 ? -0.706 0.885 -9.749 1.00 90.00 111 GLU A C 1
ATOM 948 O O 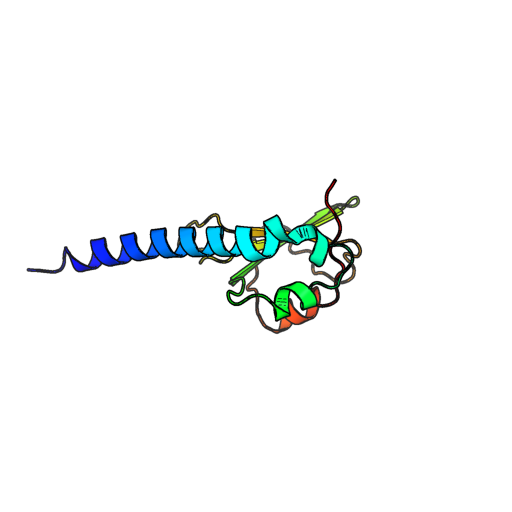. GLU A 1 111 ? -1.626 0.088 -9.529 1.00 90.00 111 GLU A O 1
ATOM 953 N N . ASP A 1 112 ? 0.140 0.737 -10.763 1.00 90.75 112 ASP A N 1
ATOM 954 C CA . ASP A 1 112 ? 0.016 -0.308 -11.775 1.00 90.75 112 ASP A CA 1
ATOM 955 C C . ASP A 1 112 ? 0.873 -1.553 -11.485 1.00 90.75 112 ASP A C 1
ATOM 957 O O . ASP A 1 112 ? 0.760 -2.554 -12.197 1.00 90.75 112 ASP A O 1
ATOM 961 N N . ASN A 1 113 ? 1.651 -1.555 -10.395 1.00 89.75 113 ASN A N 1
ATOM 962 C CA . ASN A 1 113 ? 2.451 -2.716 -10.008 1.00 89.75 113 ASN A CA 1
ATOM 963 C C . ASN A 1 113 ? 1.566 -3.862 -9.530 1.00 89.75 113 ASN A C 1
ATOM 965 O O . ASN A 1 113 ? 0.612 -3.676 -8.765 1.00 89.75 113 ASN A O 1
ATOM 969 N N . ILE A 1 114 ? 1.907 -5.068 -9.970 1.00 91.81 114 ILE A N 1
ATOM 970 C CA . ILE A 1 114 ? 1.155 -6.277 -9.673 1.00 91.81 114 ILE A CA 1
ATOM 971 C C . ILE A 1 114 ? 1.611 -6.845 -8.336 1.00 91.81 114 ILE A C 1
ATOM 973 O O . ILE A 1 114 ? 2.798 -7.068 -8.091 1.00 91.81 114 ILE A O 1
ATOM 977 N N . ILE A 1 115 ? 0.634 -7.089 -7.467 1.00 92.19 115 ILE A N 1
ATOM 978 C CA . ILE A 1 115 ? 0.857 -7.669 -6.148 1.00 92.19 115 ILE A CA 1
ATOM 979 C C . ILE A 1 115 ? 1.151 -9.158 -6.308 1.00 92.19 115 ILE A C 1
ATOM 981 O O . ILE A 1 115 ? 0.289 -9.924 -6.748 1.00 92.19 115 ILE A O 1
ATOM 985 N N . LYS A 1 116 ? 2.343 -9.570 -5.885 1.00 91.12 116 LYS A N 1
ATOM 986 C CA . LYS A 1 116 ? 2.769 -10.966 -5.861 1.00 91.12 116 LYS A CA 1
ATOM 987 C C . LYS A 1 116 ? 2.298 -11.647 -4.584 1.00 91.12 116 LYS A C 1
ATOM 989 O O . LYS A 1 116 ? 2.270 -11.043 -3.509 1.00 91.12 116 LYS A O 1
ATOM 994 N N . ASP A 1 117 ? 1.960 -12.926 -4.695 1.00 86.75 117 ASP A N 1
ATOM 995 C CA . ASP A 1 117 ? 1.803 -13.755 -3.510 1.00 86.75 117 ASP A CA 1
ATOM 996 C C . ASP A 1 117 ? 3.185 -14.078 -2.938 1.00 86.75 117 ASP A C 1
ATOM 998 O O . ASP A 1 117 ? 4.015 -14.686 -3.616 1.00 86.75 117 ASP A O 1
ATOM 1002 N N . ASN A 1 118 ? 3.456 -13.632 -1.713 1.00 68.88 118 ASN A N 1
ATOM 1003 C CA . ASN A 1 118 ? 4.646 -14.088 -1.008 1.00 68.88 118 ASN A CA 1
ATOM 1004 C C . ASN A 1 118 ? 4.402 -15.545 -0.565 1.00 68.88 118 ASN A C 1
ATOM 1006 O O . ASN A 1 118 ? 3.360 -15.761 0.071 1.00 68.88 118 ASN A O 1
ATOM 1010 N N . PRO A 1 119 ? 5.281 -16.505 -0.919 1.00 53.56 119 PRO A N 1
ATOM 1011 C CA . PRO A 1 119 ? 5.163 -17.896 -0.484 1.00 53.56 119 PRO A CA 1
ATOM 1012 C C . PRO A 1 119 ? 5.226 -18.044 1.041 1.00 53.56 119 PRO A C 1
ATOM 1014 O O . PRO A 1 119 ? 5.799 -17.151 1.713 1.00 53.56 119 PRO A O 1
#

Mean predicted aligned error: 9.0 Å